Protein AF-A0A2I0UVK4-F1 (afdb_monomer)

Organism: NCBI:txid28031

Nearest PDB structures (foldseek):
  3iur-assembly1_A  TM=6.160E-01  e=4.629E+00  Aeromonas caviae
  3iun-assembly1_A  TM=6.133E-01  e=5.989E+00  Aeromonas caviae
  3ium-assembly1_A  TM=6.152E-01  e=6.811E+00  Aeromonas caviae
  3iul-assembly1_A  TM=6.132E-01  e=7.264E+00  Aeromonas caviae
  2x5f-assembly1_B  TM=3.581E-01  e=3.578E+00  Staphylococcus aureus subsp. aureus MRSA252

Structure (mmCIF, N/CA/C/O backbone):
data_AF-A0A2I0UVK4-F1
#
_entry.id   AF-A0A2I0UVK4-F1
#
loop_
_atom_site.group_PDB
_atom_site.id
_atom_site.type_symbol
_atom_site.label_atom_id
_atom_site.label_alt_id
_atom_site.label_comp_id
_atom_site.label_asym_id
_atom_site.label_entity_id
_atom_site.label_seq_id
_atom_site.pdbx_PDB_ins_code
_atom_site.Cartn_x
_atom_s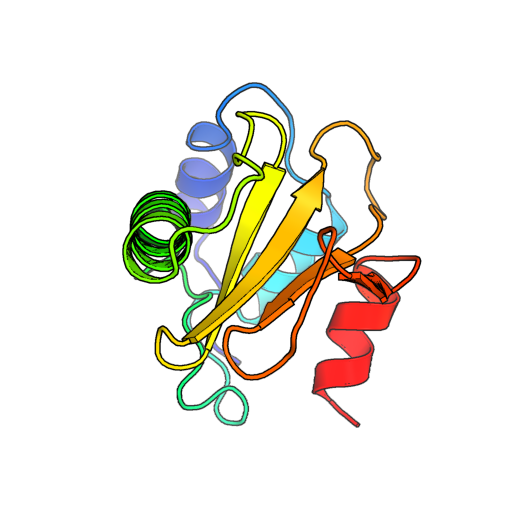ite.Cartn_y
_atom_site.Cartn_z
_atom_site.occupancy
_atom_site.B_iso_or_equiv
_atom_site.auth_seq_id
_atom_site.auth_comp_id
_atom_site.auth_asym_id
_atom_site.auth_atom_id
_atom_site.pdbx_PDB_model_num
ATOM 1 N N . MET A 1 1 ? -2.746 -5.148 18.692 1.00 88.06 1 MET A N 1
ATOM 2 C CA . MET A 1 1 ? -3.117 -4.354 17.499 1.00 88.06 1 MET A CA 1
ATOM 3 C C . MET A 1 1 ? -3.648 -3.009 17.958 1.00 88.06 1 MET A C 1
ATOM 5 O O . MET A 1 1 ? -4.367 -2.976 18.952 1.00 88.06 1 MET A O 1
ATOM 9 N N . LYS A 1 2 ? -3.270 -1.923 17.287 1.00 94.25 2 LYS A N 1
ATOM 10 C CA . LYS A 1 2 ? -3.739 -0.561 17.547 1.00 94.25 2 LYS A CA 1
ATOM 11 C C . LYS A 1 2 ? -4.591 -0.121 16.349 1.00 94.25 2 LYS A C 1
ATOM 13 O O . LYS A 1 2 ? -4.045 -0.009 15.253 1.00 94.25 2 LYS A O 1
ATOM 18 N N . PRO A 1 3 ? -5.902 0.099 16.522 1.00 95.62 3 PRO A N 1
ATOM 19 C CA . PRO A 1 3 ? -6.791 0.447 15.419 1.00 95.62 3 PRO A CA 1
ATOM 20 C C . PRO A 1 3 ? -6.676 1.924 15.023 1.00 95.62 3 PRO A C 1
ATOM 22 O O . PRO A 1 3 ? -6.316 2.773 15.846 1.00 95.62 3 PRO A O 1
ATOM 25 N N . CYS A 1 4 ? -7.036 2.237 13.780 1.00 96.81 4 CYS A N 1
ATOM 26 C CA . CYS A 1 4 ? -7.347 3.600 13.351 1.00 96.81 4 CYS A CA 1
ATOM 27 C C . CYS A 1 4 ? -8.584 4.152 14.068 1.00 96.81 4 CYS A C 1
ATOM 29 O O . CYS A 1 4 ? -9.532 3.420 14.360 1.00 96.81 4 CYS A O 1
ATOM 31 N N . SER A 1 5 ? -8.601 5.460 14.323 1.00 96.06 5 SER A N 1
ATOM 32 C CA . SER A 1 5 ? -9.828 6.150 14.725 1.00 96.06 5 SER A CA 1
ATOM 33 C C . SER A 1 5 ? -10.774 6.326 13.529 1.00 96.06 5 SER A C 1
ATOM 35 O O . SER A 1 5 ? -10.375 6.202 12.371 1.00 96.06 5 SER A O 1
ATOM 37 N N . LYS A 1 6 ? -12.038 6.681 13.786 1.00 94.44 6 LYS A N 1
ATOM 38 C CA . LYS A 1 6 ? -12.981 7.022 12.705 1.00 94.44 6 LYS A CA 1
ATOM 39 C C . LYS A 1 6 ? -12.474 8.181 11.844 1.00 94.44 6 LYS A C 1
ATOM 41 O O . LYS A 1 6 ? -12.634 8.147 10.629 1.00 94.44 6 LYS A O 1
ATOM 46 N N . ASP A 1 7 ? -11.840 9.173 12.464 1.00 95.38 7 ASP A N 1
ATOM 47 C CA . ASP A 1 7 ? -11.288 10.327 11.754 1.00 95.38 7 ASP A CA 1
ATOM 48 C C . ASP A 1 7 ? -10.097 9.935 10.876 1.00 95.38 7 ASP A C 1
ATOM 50 O O . ASP A 1 7 ? -9.958 10.455 9.770 1.00 95.38 7 ASP A O 1
ATOM 54 N N . ASP A 1 8 ? -9.274 8.983 11.323 1.00 95.31 8 ASP A N 1
ATOM 55 C CA . ASP A 1 8 ? -8.182 8.429 10.518 1.00 95.31 8 ASP A CA 1
ATOM 56 C C . ASP A 1 8 ? -8.718 7.727 9.270 1.00 95.31 8 ASP A C 1
ATOM 58 O O . ASP A 1 8 ? -8.261 8.006 8.164 1.00 95.31 8 ASP A O 1
ATOM 62 N N . ILE A 1 9 ? -9.747 6.889 9.424 1.00 94.94 9 ILE A N 1
ATOM 63 C CA . ILE A 1 9 ? -10.397 6.219 8.291 1.00 94.94 9 ILE A CA 1
ATOM 64 C C . ILE A 1 9 ? -11.000 7.241 7.321 1.00 94.94 9 ILE A C 1
ATOM 66 O O . ILE A 1 9 ? -10.850 7.104 6.110 1.00 94.94 9 ILE A O 1
ATOM 70 N N . LEU A 1 10 ? -11.639 8.302 7.825 1.00 93.12 10 LEU A N 1
ATOM 71 C CA . LEU A 1 10 ? -12.175 9.369 6.975 1.00 93.12 10 LEU A CA 1
ATOM 72 C C . LEU A 1 10 ? -11.077 10.112 6.207 1.00 93.12 10 LEU A C 1
ATOM 74 O O . LEU A 1 10 ? -11.283 10.456 5.043 1.00 93.12 10 LEU A O 1
ATOM 78 N N . LYS A 1 11 ? -9.924 10.374 6.832 1.00 93.75 11 LYS A N 1
ATOM 79 C CA . LYS A 1 11 ? -8.762 10.967 6.150 1.00 93.75 11 LYS A CA 1
ATOM 80 C C . LYS A 1 11 ? -8.223 10.030 5.074 1.00 93.75 11 LYS A C 1
ATOM 82 O O . LYS A 1 11 ? -7.991 10.476 3.958 1.00 93.75 11 LYS A O 1
ATOM 87 N N . LEU A 1 12 ? -8.091 8.745 5.391 1.00 92.44 12 LEU A N 1
ATOM 88 C CA . LEU A 1 12 ? -7.582 7.726 4.479 1.00 92.44 12 LEU A CA 1
ATOM 89 C C . LEU A 1 12 ? -8.478 7.563 3.241 1.00 92.44 12 LEU A C 1
ATOM 91 O O . LEU A 1 12 ? -7.989 7.584 2.116 1.00 92.44 12 LEU A O 1
ATOM 95 N N . VAL A 1 13 ? -9.799 7.498 3.426 1.00 91.69 13 VAL A N 1
ATOM 96 C CA . VAL A 1 13 ? -10.764 7.435 2.314 1.00 91.69 13 VAL A CA 1
ATOM 97 C C . VAL A 1 13 ? -10.686 8.680 1.425 1.00 91.69 13 VAL A C 1
ATOM 99 O O . VAL A 1 13 ? -10.780 8.559 0.208 1.00 91.69 13 VAL A O 1
ATOM 102 N N . LYS A 1 14 ? -10.492 9.871 2.007 1.00 90.50 14 LYS A N 1
ATOM 103 C CA . LYS A 1 14 ? -10.341 11.127 1.248 1.00 90.50 14 LYS A CA 1
ATOM 104 C C . LYS A 1 14 ? -9.011 11.238 0.509 1.00 90.50 14 LYS A C 1
ATOM 106 O O . LYS A 1 14 ? -8.936 11.984 -0.459 1.00 90.50 14 LYS A O 1
ATOM 111 N N . PHE A 1 15 ? -7.979 10.561 0.997 1.00 88.50 15 PHE A N 1
ATOM 112 C CA . PHE A 1 15 ? -6.658 10.568 0.381 1.00 88.50 15 PHE A CA 1
ATOM 113 C C . PHE A 1 15 ? -6.591 9.721 -0.883 1.00 88.50 15 PHE A C 1
ATOM 115 O O . PHE A 1 15 ? -5.766 10.003 -1.746 1.00 88.50 15 PHE A O 1
ATOM 122 N N . SER A 1 16 ? -7.453 8.708 -1.003 1.00 79.00 16 SER A N 1
ATOM 123 C CA . SER A 1 16 ? -7.442 7.843 -2.172 1.00 79.00 16 SER A CA 1
ATOM 124 C C . SER A 1 16 ? -7.548 8.677 -3.458 1.00 79.00 16 SER A C 1
ATOM 126 O O . SER A 1 16 ? -8.531 9.404 -3.635 1.00 79.00 16 SER A O 1
ATOM 128 N N . PRO A 1 17 ? -6.542 8.601 -4.346 1.00 63.84 17 PRO A N 1
ATOM 129 C CA . PRO A 1 17 ? -6.302 9.605 -5.382 1.00 63.84 17 PRO A CA 1
ATOM 130 C C . PRO A 1 17 ? -7.447 9.748 -6.388 1.00 63.84 17 PRO A C 1
ATOM 132 O O . PRO A 1 17 ? -7.580 10.803 -7.003 1.00 63.84 17 PRO A O 1
ATOM 135 N N . THR A 1 18 ? -8.298 8.729 -6.556 1.00 66.56 18 THR A N 1
ATOM 136 C CA . THR A 1 18 ? -9.416 8.780 -7.517 1.00 66.56 18 THR A CA 1
ATOM 137 C C . THR A 1 18 ? -10.621 7.883 -7.188 1.00 66.56 18 THR A C 1
ATOM 139 O O . THR A 1 18 ? -11.654 8.009 -7.851 1.00 66.56 18 THR A O 1
ATOM 142 N N . ARG A 1 19 ? -10.522 6.944 -6.229 1.00 75.06 19 ARG A N 1
ATOM 143 C CA . ARG A 1 19 ? -11.462 5.804 -6.094 1.00 75.06 19 ARG A CA 1
ATOM 144 C C . ARG A 1 19 ? -11.658 5.321 -4.658 1.00 75.06 19 ARG A C 1
ATOM 146 O O . ARG A 1 19 ? -10.932 5.709 -3.752 1.00 75.06 19 ARG A O 1
ATOM 153 N N . THR A 1 20 ? -12.648 4.461 -4.442 1.00 88.94 20 THR A N 1
ATOM 154 C CA . THR A 1 20 ? -12.898 3.837 -3.137 1.00 88.94 20 THR A CA 1
ATOM 155 C C . THR A 1 20 ? -11.787 2.846 -2.797 1.00 88.94 20 THR A C 1
ATOM 157 O O . THR A 1 20 ? -11.373 2.069 -3.650 1.00 88.94 20 THR A O 1
ATOM 160 N N . LEU A 1 21 ? -11.306 2.878 -1.554 1.00 95.19 21 LEU A N 1
ATOM 161 C CA . LEU A 1 21 ? -10.367 1.875 -1.057 1.00 95.19 21 LEU A CA 1
ATOM 162 C C . LEU A 1 21 ? -11.079 0.531 -0.845 1.00 95.19 21 LEU A C 1
ATOM 164 O O . LEU A 1 21 ? -12.229 0.549 -0.394 1.00 95.19 21 LEU A O 1
ATOM 168 N N . PRO A 1 22 ? -10.398 -0.608 -1.077 1.00 96.25 22 PRO A N 1
ATOM 169 C CA . PRO A 1 22 ? -10.959 -1.928 -0.820 1.00 96.25 22 PRO A CA 1
ATOM 170 C C . PRO A 1 22 ? -11.477 -2.041 0.611 1.00 96.25 22 PRO A C 1
ATOM 172 O O . PRO A 1 22 ? -10.787 -1.658 1.566 1.00 96.25 22 PRO A O 1
ATOM 175 N N . LYS A 1 23 ? -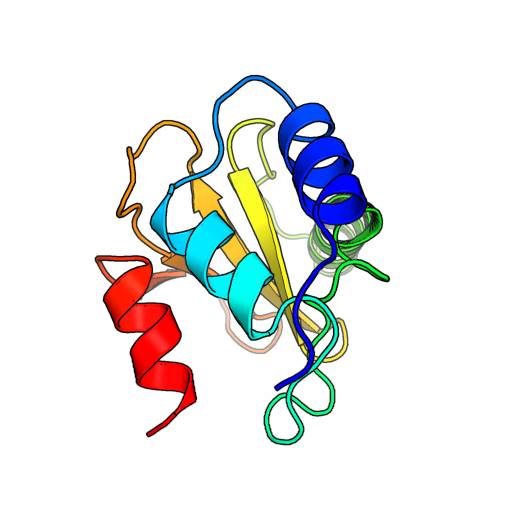12.672 -2.607 0.792 1.00 96.19 23 LYS A N 1
ATOM 176 C CA . LYS A 1 23 ? -13.235 -2.831 2.129 1.00 96.19 23 LYS A CA 1
ATOM 177 C C . LYS A 1 23 ? -12.283 -3.637 3.016 1.00 96.19 23 LYS A C 1
ATOM 179 O O . LYS A 1 23 ? -12.112 -3.300 4.185 1.00 96.19 23 LYS A O 1
ATOM 184 N N . THR A 1 24 ? -11.618 -4.640 2.455 1.00 97.31 24 THR A N 1
ATOM 185 C CA . THR A 1 24 ? -10.659 -5.493 3.168 1.00 97.31 24 THR A CA 1
ATOM 186 C C . THR A 1 24 ? -9.464 -4.706 3.697 1.00 97.31 24 THR A C 1
ATOM 188 O O . THR A 1 24 ? -9.046 -4.907 4.840 1.00 97.31 24 THR A O 1
ATOM 191 N N . TYR A 1 25 ? -8.976 -3.725 2.933 1.00 97.38 25 TYR A N 1
ATOM 192 C CA . TYR A 1 25 ? -7.943 -2.806 3.407 1.00 97.38 25 TYR A CA 1
ATOM 193 C C . TYR A 1 25 ? -8.452 -1.922 4.556 1.00 97.38 25 TYR A C 1
ATOM 195 O O . TYR A 1 25 ? -7.788 -1.772 5.584 1.00 97.38 25 TYR A O 1
ATOM 203 N N . LEU A 1 26 ? -9.661 -1.370 4.432 1.00 96.56 26 LEU A N 1
ATOM 204 C CA . LEU A 1 26 ? -10.260 -0.546 5.487 1.00 96.56 26 LEU A CA 1
ATOM 205 C C . LEU A 1 26 ? -10.502 -1.346 6.776 1.00 96.56 26 LEU A C 1
ATOM 207 O O . LEU A 1 26 ? -10.285 -0.827 7.872 1.00 96.56 26 LEU A O 1
ATOM 211 N N . ASP A 1 27 ? -10.911 -2.609 6.672 1.00 96.56 27 ASP A N 1
ATOM 212 C CA . ASP A 1 27 ? -11.089 -3.508 7.814 1.00 96.56 27 ASP A CA 1
ATOM 213 C C . ASP A 1 27 ? -9.754 -3.816 8.510 1.00 96.56 27 ASP A C 1
ATOM 215 O O . ASP A 1 27 ? -9.703 -3.875 9.744 1.00 96.56 27 ASP A O 1
ATOM 219 N N . PHE A 1 28 ? -8.663 -3.951 7.750 1.00 96.56 28 PHE A N 1
ATOM 220 C CA . PHE A 1 28 ? -7.312 -4.048 8.303 1.00 96.56 28 PHE A CA 1
ATOM 221 C C . PHE A 1 28 ? -6.923 -2.775 9.065 1.00 96.56 28 PHE A C 1
ATOM 223 O O . PHE A 1 28 ? -6.540 -2.851 10.237 1.00 96.56 28 PHE A O 1
ATOM 230 N N . MET A 1 29 ? -7.105 -1.597 8.464 1.00 97.06 29 MET A N 1
ATOM 231 C CA . MET A 1 29 ? -6.781 -0.318 9.106 1.00 97.06 29 MET A CA 1
ATOM 232 C C . MET A 1 29 ? -7.609 -0.093 10.383 1.00 97.06 29 MET A C 1
ATOM 234 O O . MET A 1 29 ? -7.074 0.303 11.422 1.00 97.06 29 MET A O 1
ATO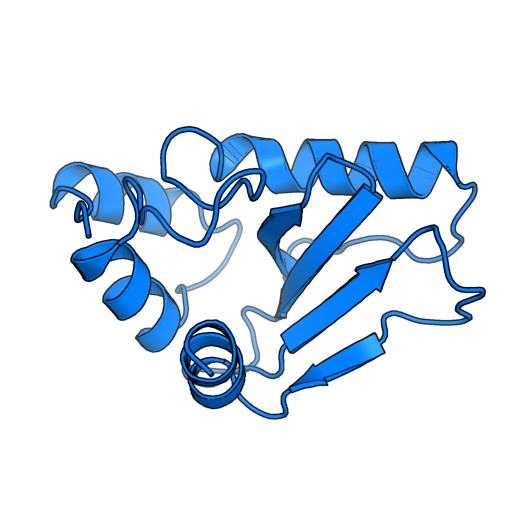M 238 N N . ASN A 1 30 ? -8.888 -0.474 10.373 1.00 96.31 30 ASN A N 1
ATOM 239 C CA . ASN A 1 30 ? -9.772 -0.441 11.544 1.00 96.31 30 ASN A CA 1
ATOM 240 C C . ASN A 1 30 ? -9.343 -1.363 12.693 1.00 96.31 30 ASN A C 1
ATOM 242 O O . ASN A 1 30 ? -9.822 -1.189 13.811 1.00 96.31 30 ASN A O 1
ATOM 246 N N . LYS A 1 31 ? -8.471 -2.346 12.455 1.00 94.56 31 LYS A N 1
ATOM 247 C CA . LYS A 1 31 ? -7.981 -3.269 13.491 1.00 94.56 31 LYS A CA 1
ATOM 248 C C . LYS A 1 31 ? -6.546 -2.964 13.902 1.00 94.56 31 LYS A C 1
ATOM 250 O O . LYS A 1 31 ? -6.233 -3.021 15.091 1.00 94.56 31 LYS A O 1
ATOM 255 N N . ALA A 1 32 ? -5.688 -2.638 12.938 1.00 94.62 32 ALA A N 1
ATOM 256 C CA . ALA A 1 32 ? -4.240 -2.600 13.113 1.00 94.62 32 ALA A CA 1
ATOM 257 C C . ALA A 1 32 ? -3.549 -1.366 12.511 1.00 94.62 32 ALA A C 1
ATOM 259 O O . ALA A 1 32 ? -2.339 -1.242 12.668 1.00 94.62 32 ALA A O 1
ATOM 260 N N . GLY A 1 33 ? -4.266 -0.435 11.875 1.00 94.62 33 GLY A N 1
ATOM 261 C CA . GLY A 1 33 ? -3.664 0.664 11.106 1.00 94.62 33 GLY A CA 1
ATOM 262 C C . GLY A 1 33 ? -2.879 1.713 11.909 1.00 94.62 33 GLY A C 1
ATOM 263 O O . GLY A 1 33 ? -2.269 2.594 11.316 1.00 94.62 33 GLY A O 1
ATOM 264 N N . ASN A 1 34 ? -2.840 1.625 13.242 1.00 94.81 34 ASN A N 1
ATOM 265 C CA . ASN A 1 34 ? -1.950 2.410 14.111 1.00 94.81 34 ASN A CA 1
ATOM 266 C C . ASN A 1 34 ? -0.840 1.562 14.766 1.00 94.81 34 ASN A C 1
ATOM 268 O O . ASN A 1 34 ? -0.150 2.029 15.677 1.00 94.81 34 ASN A O 1
ATOM 272 N N . GLY A 1 35 ? -0.670 0.307 14.343 1.00 92.06 35 GLY A N 1
ATOM 273 C CA . GLY A 1 35 ? 0.448 -0.544 14.733 1.00 92.06 35 GLY A CA 1
ATOM 274 C C . GLY A 1 35 ? 0.067 -1.954 15.199 1.00 92.06 35 GLY A C 1
ATOM 275 O O . GLY A 1 35 ? -0.935 -2.194 15.879 1.00 92.06 35 GLY A O 1
ATOM 276 N N . ILE A 1 36 ? 0.965 -2.889 14.926 1.00 92.44 36 ILE A N 1
ATOM 277 C CA . ILE A 1 36 ? 0.982 -4.281 15.367 1.00 92.44 36 ILE A CA 1
ATOM 278 C C . ILE A 1 36 ? 2.443 -4.637 15.630 1.00 92.44 36 ILE A C 1
ATOM 280 O O . ILE A 1 36 ? 3.324 -4.168 14.916 1.00 92.44 36 ILE A O 1
ATOM 284 N N . GLU A 1 37 ? 2.705 -5.402 16.685 1.00 87.94 37 GLU A N 1
ATOM 285 C CA . GLU A 1 37 ? 4.073 -5.580 17.192 1.00 87.94 37 GLU A CA 1
ATOM 286 C C . GLU A 1 37 ? 4.968 -6.390 16.247 1.00 87.94 37 GLU A C 1
ATOM 288 O O . GLU A 1 37 ? 6.152 -6.092 16.146 1.00 87.94 37 GLU A O 1
ATOM 293 N N . PHE A 1 38 ? 4.415 -7.371 15.525 1.00 89.44 38 PHE A N 1
ATOM 294 C CA . PHE A 1 38 ? 5.214 -8.257 14.672 1.00 89.44 38 PHE A CA 1
ATOM 295 C C . PHE A 1 38 ? 5.579 -7.659 13.304 1.00 89.44 38 PHE A C 1
ATOM 297 O O . PHE A 1 38 ? 6.504 -8.151 12.672 1.00 89.44 38 PHE A O 1
ATOM 304 N N . LEU A 1 39 ? 4.921 -6.580 12.858 1.00 90.00 39 LEU A N 1
ATOM 305 C CA . LEU A 1 39 ? 5.300 -5.849 11.634 1.00 90.00 39 LEU A CA 1
ATOM 306 C C . LEU A 1 39 ? 6.354 -4.768 11.936 1.00 90.00 39 LEU A C 1
ATOM 308 O O . LEU A 1 39 ? 6.281 -3.642 11.443 1.00 90.00 39 LEU A O 1
ATOM 312 N N . GLY A 1 40 ? 7.309 -5.083 12.814 1.00 89.69 40 GLY A N 1
ATOM 313 C CA . GLY A 1 40 ? 8.412 -4.187 13.145 1.00 89.69 40 GLY A CA 1
ATOM 314 C C . GLY A 1 40 ? 9.298 -3.928 11.923 1.00 89.69 40 GLY A C 1
ATOM 315 O O . GLY A 1 40 ? 9.707 -4.864 11.244 1.00 89.69 40 GLY A O 1
ATOM 316 N N . GLY A 1 41 ? 9.601 -2.656 11.648 1.00 91.00 41 GLY A N 1
ATOM 317 C CA . GLY A 1 41 ? 10.370 -2.246 10.463 1.00 91.00 41 GLY A CA 1
ATOM 318 C C . GLY A 1 41 ? 9.544 -2.107 9.180 1.00 91.00 41 GLY A C 1
ATOM 319 O O . GLY A 1 41 ? 10.109 -1.790 8.136 1.00 91.00 41 GLY A O 1
ATOM 320 N N . THR A 1 42 ? 8.227 -2.321 9.257 1.00 95.88 42 THR A N 1
ATOM 321 C CA . THR A 1 42 ? 7.302 -2.134 8.138 1.00 95.88 42 THR A CA 1
ATOM 322 C C . THR A 1 42 ? 6.435 -0.896 8.352 1.00 95.88 42 THR A C 1
ATOM 324 O O . THR A 1 42 ? 5.707 -0.781 9.342 1.00 95.88 42 THR A O 1
ATOM 327 N N . ASP A 1 43 ? 6.458 0.002 7.378 1.00 97.38 43 ASP A N 1
ATOM 328 C CA . ASP A 1 43 ? 5.667 1.219 7.329 1.00 97.38 43 ASP A CA 1
ATOM 329 C C . ASP A 1 43 ? 4.360 0.962 6.571 1.00 97.38 43 ASP A C 1
ATOM 331 O O . ASP A 1 43 ? 4.327 0.786 5.358 1.00 97.38 43 ASP A O 1
ATOM 335 N N . TYR A 1 44 ? 3.257 0.904 7.315 1.00 96.56 44 TYR A N 1
ATOM 336 C CA . TYR A 1 44 ? 1.886 0.765 6.785 1.00 96.56 44 TYR A CA 1
ATOM 337 C C . TYR A 1 44 ? 0.861 1.584 7.582 1.00 96.56 44 TYR A C 1
ATOM 339 O O . TYR A 1 44 ? -0.313 1.679 7.224 1.00 96.56 44 TYR A O 1
ATOM 347 N N . SER A 1 45 ? 1.281 2.118 8.732 1.00 96.56 45 SER A N 1
ATOM 348 C CA . SER A 1 45 ? 0.378 2.780 9.667 1.00 96.56 45 SER A CA 1
ATOM 349 C C . SER A 1 45 ? -0.094 4.137 9.141 1.00 96.56 45 SER A C 1
ATOM 351 O O . SER A 1 45 ? 0.559 4.743 8.293 1.00 96.56 45 SER A O 1
ATOM 353 N N . MET A 1 46 ? -1.159 4.684 9.731 1.00 96.06 46 MET A N 1
ATOM 354 C CA . MET A 1 46 ? -1.658 6.036 9.428 1.00 96.06 46 MET A CA 1
ATOM 355 C C . MET A 1 46 ? -0.606 7.135 9.538 1.00 96.06 46 MET A C 1
ATOM 357 O O . MET A 1 46 ? -0.766 8.186 8.925 1.00 96.06 46 MET A O 1
ATOM 361 N N . LYS A 1 47 ? 0.449 6.910 10.327 1.00 95.06 47 LYS A N 1
ATOM 362 C CA . LYS A 1 47 ? 1.570 7.840 10.443 1.00 95.06 47 LYS A CA 1
ATOM 363 C C . LYS A 1 47 ? 2.321 8.014 9.117 1.00 95.06 47 LYS A C 1
ATOM 365 O O . LYS A 1 47 ? 2.829 9.100 8.893 1.00 95.06 47 LYS A O 1
ATOM 370 N N . TYR A 1 48 ? 2.398 6.964 8.299 1.00 96.06 48 TYR A N 1
ATOM 371 C CA . TYR A 1 48 ? 3.276 6.895 7.124 1.00 96.06 48 TYR A CA 1
ATOM 372 C C . TYR A 1 48 ? 2.525 6.702 5.808 1.00 96.06 48 TYR A C 1
ATOM 374 O O . TYR A 1 48 ? 3.075 6.963 4.749 1.00 96.06 48 TYR A O 1
ATOM 382 N N . ILE A 1 49 ? 1.265 6.257 5.857 1.00 96.00 49 ILE A N 1
ATOM 383 C CA . ILE A 1 49 ? 0.492 5.866 4.669 1.00 96.00 49 ILE A CA 1
ATOM 384 C C . ILE A 1 49 ? 0.425 6.944 3.576 1.00 96.00 49 ILE A C 1
ATOM 386 O O . ILE A 1 49 ? 0.340 6.621 2.396 1.00 96.00 49 ILE A O 1
ATOM 390 N N . PHE A 1 50 ? 0.471 8.220 3.961 1.00 95.25 50 PHE A N 1
ATOM 391 C CA . PHE A 1 50 ? 0.405 9.345 3.028 1.00 95.25 50 PHE A CA 1
ATOM 392 C C . PHE A 1 50 ? 1.723 9.592 2.285 1.00 95.25 50 PHE A C 1
ATOM 394 O O . PHE A 1 50 ? 1.691 10.139 1.186 1.00 95.25 50 PHE A O 1
ATOM 401 N N . ASP A 1 51 ? 2.839 9.140 2.854 1.00 96.88 51 ASP A N 1
ATOM 402 C CA . ASP A 1 51 ? 4.188 9.348 2.326 1.00 96.88 51 ASP A CA 1
ATOM 403 C C . ASP A 1 51 ? 4.660 8.141 1.490 1.00 96.88 51 ASP A C 1
ATOM 405 O O . ASP A 1 51 ? 5.507 8.278 0.611 1.00 96.88 51 ASP A O 1
ATOM 409 N N . LEU A 1 52 ? 4.065 6.954 1.691 1.00 97.56 52 LEU A N 1
ATOM 410 C CA . LEU A 1 52 ? 4.521 5.703 1.062 1.00 97.56 52 LEU A CA 1
ATOM 411 C C . LEU A 1 52 ? 4.596 5.756 -0.467 1.00 97.56 52 LEU A C 1
ATOM 413 O O . LEU A 1 52 ? 5.471 5.123 -1.052 1.00 97.56 52 LEU A O 1
ATOM 417 N N . LYS A 1 53 ? 3.675 6.467 -1.132 1.00 96.62 53 LYS A N 1
ATOM 418 C CA . LYS A 1 53 ? 3.707 6.579 -2.598 1.00 96.62 53 LYS A CA 1
ATOM 419 C C . LYS A 1 53 ? 4.912 7.387 -3.072 1.00 96.62 53 LYS A C 1
ATOM 421 O O . LYS A 1 53 ? 5.505 7.019 -4.079 1.00 96.62 53 LYS A O 1
ATOM 426 N N . GLU A 1 54 ? 5.254 8.461 -2.368 1.00 97.19 54 GLU A N 1
ATOM 427 C CA . GLU A 1 54 ? 6.429 9.277 -2.678 1.00 97.19 54 GLU A CA 1
ATOM 428 C C . GLU A 1 54 ? 7.703 8.454 -2.476 1.00 97.19 54 GLU A C 1
ATOM 430 O O . GLU A 1 54 ? 8.470 8.300 -3.420 1.00 97.19 54 GLU A O 1
ATOM 435 N N . TRP A 1 55 ? 7.843 7.788 -1.327 1.00 98.25 55 TRP A N 1
ATOM 436 C CA . TRP A 1 55 ? 9.000 6.930 -1.044 1.00 98.25 55 TRP A CA 1
ATOM 437 C C . TRP A 1 55 ? 9.138 5.769 -2.031 1.00 98.25 55 TRP A C 1
ATOM 439 O O . TRP A 1 55 ? 10.241 5.399 -2.416 1.00 98.25 55 TRP A O 1
ATOM 449 N N . ALA A 1 56 ? 8.023 5.179 -2.472 1.00 98.25 56 ALA A N 1
ATOM 450 C CA . ALA A 1 56 ? 8.057 4.127 -3.482 1.00 98.25 56 ALA A CA 1
ATOM 451 C C . ALA A 1 56 ? 8.539 4.658 -4.839 1.00 98.25 56 ALA A C 1
ATOM 453 O O . ALA A 1 56 ? 9.270 3.960 -5.532 1.00 98.25 56 ALA A O 1
ATOM 454 N N . ILE A 1 57 ? 8.153 5.878 -5.227 1.00 98.06 57 ILE A N 1
ATOM 455 C CA . ILE A 1 57 ? 8.655 6.516 -6.452 1.00 98.06 57 ILE A CA 1
ATOM 456 C C . ILE A 1 57 ? 10.161 6.771 -6.334 1.00 98.06 57 ILE A C 1
ATOM 458 O O . ILE A 1 57 ? 10.891 6.391 -7.246 1.00 98.06 57 ILE A O 1
ATOM 462 N N . GLU A 1 58 ? 10.617 7.339 -5.214 1.00 98.12 58 GLU A N 1
ATOM 463 C CA . GLU A 1 58 ? 12.042 7.578 -4.941 1.00 98.12 58 GLU A CA 1
ATOM 464 C 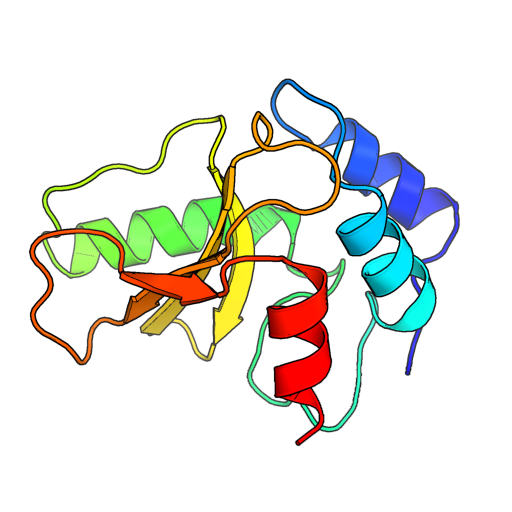C . GLU A 1 58 ? 12.850 6.279 -5.055 1.00 98.12 58 GLU A C 1
ATOM 466 O O . GLU A 1 58 ? 13.825 6.225 -5.802 1.00 98.12 58 GLU A O 1
ATOM 471 N N . LEU A 1 59 ? 12.381 5.195 -4.429 1.00 97.94 59 LEU A N 1
ATOM 472 C CA . LEU A 1 59 ? 13.045 3.892 -4.480 1.00 97.94 59 LEU A CA 1
ATOM 473 C C . LEU A 1 59 ? 13.200 3.350 -5.913 1.00 97.94 59 LEU A C 1
ATOM 475 O O . LEU A 1 59 ? 14.243 2.790 -6.266 1.00 97.94 59 LEU A O 1
ATOM 479 N N . LEU A 1 60 ? 12.166 3.491 -6.749 1.00 97.50 60 LEU A N 1
ATOM 480 C CA . LEU A 1 60 ? 12.223 3.060 -8.148 1.00 97.50 60 LEU A CA 1
ATOM 481 C C . LEU A 1 60 ? 13.213 3.907 -8.960 1.00 97.50 60 LEU A C 1
ATOM 483 O O . LEU A 1 60 ? 13.929 3.369 -9.806 1.00 97.50 60 LEU A O 1
ATOM 487 N N . GLU A 1 61 ? 13.257 5.217 -8.714 1.00 96.88 61 GLU A N 1
ATOM 488 C CA . GLU A 1 61 ? 14.176 6.140 -9.384 1.00 96.88 61 GLU A CA 1
ATOM 489 C C . GLU A 1 61 ? 15.636 5.872 -8.995 1.00 96.88 61 GLU A C 1
ATOM 491 O O . GLU A 1 61 ? 16.492 5.777 -9.878 1.00 96.88 61 GLU A O 1
ATOM 496 N N . GLU A 1 62 ? 15.916 5.670 -7.705 1.00 96.31 62 GLU A N 1
ATOM 497 C CA . GLU A 1 62 ? 17.249 5.339 -7.181 1.00 96.31 62 GLU A CA 1
ATOM 498 C C . GLU A 1 62 ? 17.812 4.051 -7.799 1.00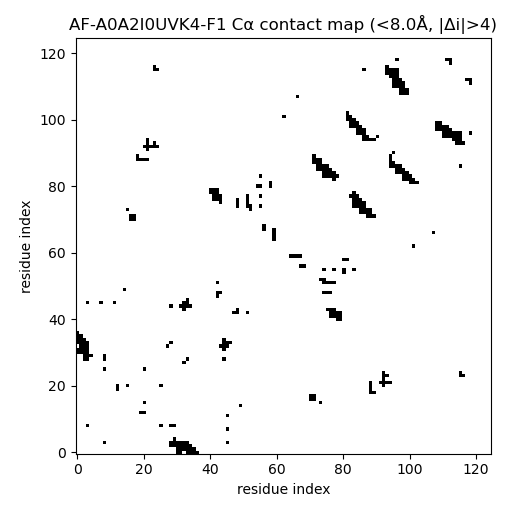 96.31 62 GLU A C 1
ATOM 500 O O . GLU A 1 62 ? 19.001 3.972 -8.121 1.00 96.31 62 GLU A O 1
ATOM 505 N N . ASN A 1 63 ? 16.944 3.070 -8.052 1.00 95.81 63 ASN A N 1
ATOM 506 C CA . ASN A 1 63 ? 17.303 1.792 -8.664 1.00 95.81 63 ASN A CA 1
ATOM 507 C C . ASN A 1 63 ? 17.238 1.790 -10.204 1.00 95.81 63 ASN A C 1
ATOM 509 O O . ASN A 1 63 ? 17.465 0.754 -10.829 1.00 95.81 63 ASN A O 1
ATOM 513 N N . ASN A 1 64 ? 16.965 2.931 -10.848 1.00 94.62 64 A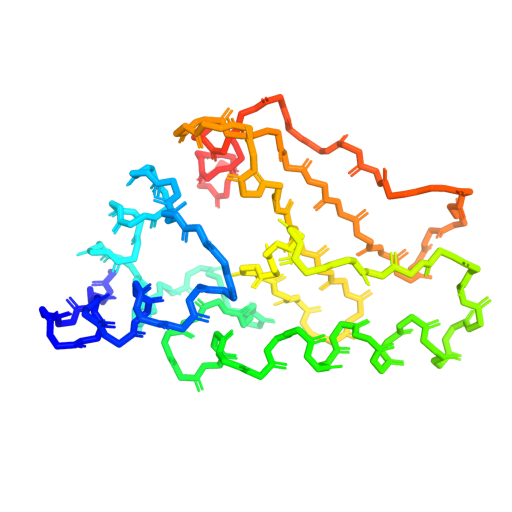SN A N 1
ATOM 514 C CA . ASN A 1 64 ? 16.768 3.041 -12.302 1.00 94.62 64 ASN A CA 1
ATOM 515 C C . ASN A 1 64 ? 15.718 2.053 -12.851 1.00 94.62 64 ASN A C 1
ATOM 517 O O . ASN A 1 64 ? 15.830 1.570 -13.985 1.00 94.62 64 ASN A O 1
ATOM 521 N N . TYR A 1 65 ? 14.690 1.742 -12.058 1.00 95.50 65 TYR A N 1
ATOM 522 C CA . TYR A 1 65 ? 13.630 0.833 -12.466 1.00 95.50 65 TYR A CA 1
ATOM 523 C C . TYR A 1 65 ? 12.782 1.460 -13.576 1.00 95.50 65 TYR A C 1
ATOM 525 O O . TYR A 1 65 ? 12.395 2.627 -13.525 1.00 95.50 65 TYR A O 1
ATOM 533 N N . THR A 1 66 ? 12.491 0.688 -14.623 1.00 93.31 66 THR A N 1
ATOM 534 C CA . THR A 1 66 ? 11.897 1.250 -15.848 1.00 93.31 66 THR A CA 1
ATOM 535 C C . THR A 1 66 ? 10.386 1.464 -15.758 1.00 93.31 66 THR A C 1
ATOM 537 O O . THR A 1 66 ? 9.838 2.301 -16.485 1.00 93.31 66 THR A O 1
ATOM 540 N N . LYS A 1 67 ? 9.690 0.719 -14.890 1.00 93.88 67 LYS A N 1
ATOM 541 C CA . LYS A 1 67 ? 8.240 0.861 -14.703 1.00 93.88 67 LYS A CA 1
ATOM 542 C C . LYS A 1 67 ? 7.940 2.035 -13.783 1.00 93.88 67 LYS A C 1
ATOM 544 O O . LYS A 1 67 ? 8.694 2.344 -12.869 1.00 93.88 67 LYS A O 1
ATOM 549 N N . LYS A 1 68 ? 6.782 2.651 -14.004 1.00 94.50 68 LYS A N 1
ATOM 550 C CA . LYS A 1 68 ? 6.283 3.757 -13.188 1.00 94.50 68 LYS A CA 1
ATOM 551 C C . LYS A 1 68 ? 5.014 3.351 -12.467 1.00 94.50 68 LYS A C 1
ATOM 553 O O . LYS A 1 68 ? 4.182 2.641 -13.031 1.00 94.50 68 LYS A O 1
ATOM 558 N N . LEU A 1 69 ? 4.861 3.864 -11.254 1.00 95.38 69 LEU A N 1
ATOM 559 C CA . LEU A 1 69 ? 3.606 3.789 -10.525 1.00 95.38 69 LEU A CA 1
ATOM 560 C C . LEU A 1 69 ? 2.578 4.733 -11.154 1.00 95.38 69 LEU A C 1
ATOM 562 O O . LEU A 1 69 ? 2.884 5.858 -11.551 1.00 95.38 69 LEU A O 1
ATOM 566 N N . THR A 1 70 ? 1.346 4.259 -11.240 1.00 93.62 70 THR A N 1
ATOM 567 C CA . THR A 1 70 ? 0.182 5.006 -11.711 1.00 93.62 70 THR A CA 1
ATOM 568 C C . THR A 1 70 ? -0.657 5.479 -10.528 1.00 93.62 70 THR A C 1
ATOM 570 O O . THR A 1 70 ? -0.512 5.005 -9.402 1.00 93.62 70 THR A O 1
ATOM 573 N N . ASP A 1 71 ? -1.599 6.387 -10.775 1.00 90.88 71 ASP A N 1
ATOM 574 C CA . ASP A 1 71 ? -2.505 6.867 -9.726 1.00 90.88 71 ASP A CA 1
ATOM 575 C C . ASP A 1 71 ? -3.506 5.824 -9.228 1.00 90.88 71 ASP A C 1
ATOM 577 O O . ASP A 1 71 ? -4.089 6.012 -8.165 1.00 90.88 71 ASP A O 1
ATOM 581 N N . ASN A 1 72 ? -3.678 4.714 -9.948 1.00 93.31 72 ASN A N 1
ATOM 582 C CA . ASN A 1 72 ? -4.532 3.617 -9.502 1.00 93.31 72 ASN A CA 1
ATOM 583 C C . ASN A 1 72 ? -3.794 2.619 -8.602 1.00 93.31 72 ASN A C 1
ATOM 585 O O . ASN A 1 72 ? -4.449 1.821 -7.940 1.00 93.31 72 ASN A O 1
ATOM 589 N N . GLN A 1 73 ? -2.461 2.657 -8.558 1.00 95.38 73 GLN A N 1
ATOM 590 C CA . GLN A 1 73 ? -1.67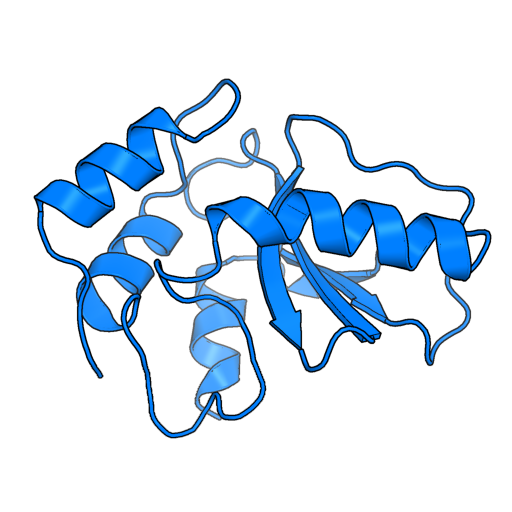0 1.784 -7.696 1.00 95.38 73 GLN A CA 1
ATOM 591 C C . GLN A 1 73 ? -1.528 2.435 -6.323 1.00 95.38 73 GLN A C 1
ATOM 593 O O . GLN A 1 73 ? -0.875 3.468 -6.163 1.00 95.38 73 GLN A O 1
ATOM 598 N N . PHE A 1 74 ? -2.174 1.833 -5.330 1.00 97.06 74 PHE A N 1
ATOM 599 C CA . PHE A 1 74 ? -2.167 2.324 -3.962 1.00 97.06 74 PHE A CA 1
ATOM 600 C C . PHE A 1 74 ? -1.101 1.585 -3.152 1.00 97.06 74 PHE A C 1
ATOM 602 O O . PHE A 1 74 ? -1.243 0.393 -2.869 1.00 97.06 74 PHE A O 1
ATOM 609 N N . ILE A 1 75 ? -0.031 2.297 -2.789 1.00 97.81 75 ILE A N 1
ATOM 610 C CA . ILE A 1 75 ? 1.039 1.760 -1.944 1.00 97.81 75 ILE A CA 1
ATOM 611 C C . ILE A 1 75 ? 0.538 1.741 -0.505 1.00 97.81 75 ILE A C 1
ATOM 613 O O . ILE A 1 75 ? 0.260 2.792 0.070 1.00 97.81 75 ILE A O 1
ATOM 617 N N . PHE A 1 76 ? 0.399 0.550 0.072 1.00 97.50 76 PHE A N 1
ATOM 618 C CA . PHE A 1 76 ? -0.173 0.398 1.413 1.00 97.50 76 PHE A CA 1
ATOM 619 C C . PHE A 1 76 ? 0.824 -0.104 2.453 1.00 97.50 76 PHE A C 1
ATOM 621 O O . PHE A 1 76 ? 0.500 -0.131 3.642 1.00 97.50 76 PHE A O 1
ATOM 628 N N . MET A 1 77 ? 2.010 -0.528 2.017 1.00 97.94 77 MET A N 1
ATOM 629 C CA . MET A 1 77 ? 3.023 -1.106 2.885 1.00 97.94 77 MET A CA 1
ATOM 630 C C . MET A 1 77 ? 4.412 -0.956 2.262 1.00 97.94 77 MET A C 1
ATOM 632 O O . MET A 1 77 ? 4.576 -1.178 1.066 1.00 97.94 77 MET A O 1
ATOM 636 N N . MET A 1 78 ? 5.408 -0.629 3.078 1.00 98.38 78 MET A N 1
ATOM 637 C CA . MET A 1 78 ? 6.825 -0.593 2.712 1.00 98.38 78 MET A CA 1
ATOM 638 C C . MET A 1 78 ? 7.651 -1.217 3.834 1.00 98.38 78 MET A C 1
ATOM 640 O O . MET A 1 78 ? 7.320 -1.042 5.003 1.00 98.38 78 MET A O 1
ATOM 644 N N . HIS A 1 79 ? 8.712 -1.951 3.511 1.00 97.25 79 HIS A N 1
ATOM 645 C CA . HIS A 1 79 ? 9.602 -2.530 4.512 1.00 97.25 79 HIS A CA 1
ATOM 646 C C . HIS A 1 79 ? 11.013 -1.969 4.361 1.00 97.25 79 HIS A C 1
ATOM 648 O O . HIS A 1 79 ? 11.651 -2.135 3.325 1.00 97.25 79 HIS A O 1
ATOM 654 N N . GLN A 1 80 ? 11.461 -1.270 5.411 1.00 94.56 80 GLN A N 1
ATOM 655 C CA . GLN A 1 80 ? 12.802 -0.688 5.563 1.00 94.56 80 GLN A CA 1
ATOM 656 C C . GLN A 1 80 ? 13.329 0.103 4.350 1.00 94.56 80 GLN A C 1
ATOM 658 O O . GLN A 1 80 ? 14.537 0.211 4.169 1.00 94.56 80 GLN A O 1
ATOM 663 N N . GLY A 1 81 ? 12.437 0.658 3.527 1.00 94.69 81 GLY A N 1
ATOM 664 C CA . GLY A 1 81 ? 12.798 1.463 2.363 1.00 94.69 81 GLY A CA 1
ATOM 665 C C . GLY A 1 81 ? 13.291 0.693 1.136 1.00 94.69 81 GLY A C 1
ATOM 666 O O . GLY A 1 81 ? 13.554 1.345 0.143 1.00 94.69 81 GLY A O 1
ATOM 667 N N . TYR A 1 82 ? 13.382 -0.643 1.158 1.00 95.88 82 TYR A N 1
ATOM 668 C CA . TYR A 1 82 ? 13.935 -1.428 0.036 1.00 95.88 82 TYR A CA 1
ATOM 669 C C . TYR A 1 82 ? 12.891 -2.248 -0.738 1.00 95.88 82 TYR A C 1
ATOM 671 O O . TYR A 1 82 ? 13.153 -2.768 -1.825 1.00 95.88 82 TYR A O 1
ATOM 679 N N . MET A 1 83 ? 11.687 -2.382 -0.176 1.00 97.19 83 MET A N 1
ATOM 680 C CA . MET A 1 83 ? 10.572 -3.075 -0.816 1.00 97.19 83 MET A CA 1
ATOM 681 C C . MET A 1 83 ? 9.233 -2.456 -0.438 1.00 97.19 83 MET A C 1
ATOM 683 O O . MET A 1 83 ? 9.056 -1.958 0.678 1.00 97.19 83 MET A O 1
ATOM 687 N N . PHE A 1 84 ? 8.265 -2.520 -1.348 1.00 98.50 84 PHE A N 1
ATOM 688 C CA . PHE A 1 84 ? 6.906 -2.049 -1.100 1.00 98.50 84 PHE A CA 1
ATOM 689 C C . PHE A 1 84 ? 5.857 -2.940 -1.755 1.00 98.50 84 PHE A C 1
ATOM 691 O O . PHE A 1 84 ? 6.108 -3.597 -2.766 1.00 98.50 84 PHE A O 1
ATOM 698 N N . TRP A 1 85 ? 4.649 -2.893 -1.195 1.00 98.62 85 TRP A N 1
ATOM 699 C CA . TRP A 1 85 ? 3.478 -3.589 -1.704 1.00 98.62 85 TRP A CA 1
ATOM 700 C C . TRP A 1 85 ? 2.376 -2.616 -2.080 1.00 98.62 85 TRP A C 1
ATOM 702 O O . TRP A 1 85 ? 2.141 -1.595 -1.422 1.00 98.62 85 TRP A O 1
ATOM 712 N N . PHE A 1 86 ? 1.659 -2.979 -3.135 1.00 98.19 86 PHE A N 1
ATOM 713 C CA . PHE A 1 86 ? 0.534 -2.211 -3.632 1.00 98.19 86 PHE A CA 1
ATOM 714 C C . PHE A 1 86 ? -0.567 -3.106 -4.183 1.00 98.19 86 PHE A C 1
ATOM 716 O O . PHE A 1 86 ? -0.357 -4.280 -4.489 1.00 98.19 86 PHE A O 1
ATOM 723 N N . PHE A 1 87 ? -1.744 -2.515 -4.337 1.00 97.94 87 PHE A N 1
ATOM 724 C CA . PHE A 1 87 ? -2.863 -3.084 -5.079 1.00 97.94 87 PHE A CA 1
ATOM 725 C C . PHE A 1 87 ? -3.438 -2.037 -6.040 1.00 97.94 87 PHE A C 1
ATOM 727 O O . PHE A 1 87 ? -3.185 -0.838 -5.887 1.00 97.94 87 PHE A O 1
ATOM 734 N N . ASP A 1 88 ? -4.209 -2.481 -7.034 1.00 95.62 88 ASP A N 1
ATOM 735 C CA . ASP A 1 88 ? -4.908 -1.582 -7.956 1.00 95.62 88 ASP A CA 1
ATOM 736 C C . ASP A 1 88 ? -6.303 -1.226 -7.412 1.00 95.62 88 ASP A C 1
ATOM 738 O O . ASP A 1 88 ? -7.103 -2.097 -7.072 1.00 95.62 88 ASP A O 1
ATOM 742 N N . LEU A 1 89 ? -6.617 0.069 -7.355 1.00 94.12 89 LEU A N 1
ATOM 743 C CA . LEU A 1 89 ? -7.910 0.601 -6.907 1.00 94.12 89 LEU A CA 1
ATOM 744 C C . LEU A 1 89 ? -9.090 0.220 -7.823 1.00 94.12 89 LEU A C 1
ATOM 746 O O . LEU A 1 89 ? -10.247 0.468 -7.478 1.00 94.12 89 LEU A O 1
ATOM 750 N N . ASN A 1 90 ? -8.829 -0.326 -9.011 1.00 93.00 90 ASN A N 1
ATOM 751 C CA . ASN A 1 90 ? -9.850 -0.808 -9.940 1.00 93.00 90 ASN A CA 1
ATOM 752 C C . ASN A 1 90 ? -10.267 -2.260 -9.696 1.00 93.00 90 ASN A C 1
ATOM 754 O O . ASN A 1 90 ? -11.257 -2.693 -10.284 1.00 93.00 90 ASN A O 1
ATOM 758 N N . ASP A 1 91 ? -9.544 -2.995 -8.855 1.00 93.81 91 ASP A N 1
ATOM 759 C CA . ASP A 1 91 ? -9.667 -4.451 -8.726 1.00 93.81 91 ASP A CA 1
ATOM 760 C C . ASP A 1 91 ? -10.590 -4.872 -7.559 1.00 93.81 91 ASP A C 1
ATOM 762 O O . ASP A 1 91 ? -10.466 -5.931 -6.953 1.00 93.81 91 ASP A O 1
ATOM 766 N N . GLY A 1 92 ? -11.571 -4.016 -7.250 1.00 93.62 92 GLY A N 1
ATOM 767 C CA . GLY A 1 92 ? -12.632 -4.296 -6.282 1.00 93.62 92 GLY A CA 1
ATOM 768 C C . GLY A 1 92 ? -12.167 -4.355 -4.822 1.00 93.62 92 GLY A C 1
ATOM 769 O O . GLY A 1 92 ? -11.229 -3.673 -4.416 1.00 93.62 92 GLY A O 1
ATOM 770 N N . ASP A 1 93 ? -12.888 -5.136 -4.011 1.00 96.56 93 ASP A N 1
ATOM 771 C CA . ASP A 1 93 ? -12.640 -5.256 -2.565 1.00 96.56 93 ASP A CA 1
ATOM 772 C C . ASP A 1 93 ? -11.543 -6.274 -2.206 1.00 96.56 93 ASP A C 1
ATOM 774 O O . ASP A 1 93 ? -11.005 -6.223 -1.100 1.00 96.56 93 ASP A O 1
ATOM 778 N N . GLU A 1 94 ? -11.198 -7.168 -3.134 1.00 97.38 94 GLU A N 1
ATOM 779 C CA . GLU A 1 94 ? -10.180 -8.216 -2.975 1.00 97.38 94 GLU A CA 1
ATOM 780 C C . GLU A 1 94 ? -9.152 -8.138 -4.110 1.00 97.38 94 GLU A C 1
ATOM 782 O O . GLU A 1 94 ? -9.024 -9.084 -4.889 1.00 97.38 94 GLU A O 1
ATOM 787 N N . PRO A 1 95 ? -8.437 -7.010 -4.242 1.00 97.94 95 PRO A N 1
ATOM 788 C CA . PRO A 1 95 ? -7.501 -6.839 -5.335 1.00 97.94 95 PRO A CA 1
ATOM 789 C C . PRO A 1 95 ? -6.289 -7.761 -5.167 1.00 97.94 95 PRO A C 1
ATOM 791 O O . PRO A 1 95 ? -5.892 -8.085 -4.041 1.00 97.94 95 PRO A O 1
ATOM 794 N N . ALA A 1 96 ? -5.647 -8.127 -6.275 1.00 98.50 96 ALA A N 1
ATOM 795 C CA . ALA A 1 96 ? -4.346 -8.787 -6.220 1.00 98.50 96 ALA A CA 1
ATOM 796 C C . ALA A 1 96 ? -3.278 -7.862 -5.603 1.00 98.50 96 ALA A C 1
ATOM 798 O O . ALA A 1 96 ? -3.320 -6.636 -5.759 1.00 98.50 96 ALA A O 1
ATOM 799 N N . VAL A 1 97 ? -2.290 -8.457 -4.928 1.00 98.69 97 VAL A N 1
ATOM 800 C CA . VAL A 1 97 ? -1.182 -7.720 -4.304 1.00 98.69 97 VAL A CA 1
ATOM 801 C C . VAL A 1 97 ? 0.091 -7.927 -5.100 1.00 98.69 97 VAL A C 1
ATOM 803 O O . VAL A 1 97 ? 0.479 -9.056 -5.412 1.00 98.69 97 VAL A O 1
ATOM 806 N N . TYR A 1 98 ? 0.761 -6.817 -5.378 1.00 98.50 98 TYR A N 1
ATOM 807 C CA . TYR A 1 98 ? 2.017 -6.767 -6.100 1.00 98.50 98 TYR A CA 1
ATOM 808 C C . TYR A 1 98 ? 3.126 -6.214 -5.209 1.00 98.50 98 TYR A C 1
ATOM 810 O O . TYR A 1 98 ? 2.856 -5.472 -4.264 1.00 98.50 98 TYR A O 1
ATOM 818 N N . CYS A 1 99 ? 4.365 -6.580 -5.517 1.00 97.94 99 CYS A N 1
ATOM 819 C CA . CYS A 1 99 ? 5.562 -6.216 -4.775 1.00 97.94 99 CYS A CA 1
ATOM 820 C C . CYS A 1 99 ? 6.661 -5.722 -5.722 1.00 97.94 99 CYS A C 1
ATOM 822 O O . CYS A 1 99 ? 6.841 -6.262 -6.820 1.00 97.94 99 CYS A O 1
ATOM 824 N N . TYR A 1 100 ? 7.413 -4.731 -5.258 1.00 98.19 100 TYR A N 1
ATOM 825 C CA . TYR A 1 100 ? 8.755 -4.423 -5.739 1.00 98.19 100 TYR A CA 1
ATOM 826 C C . TYR A 1 100 ? 9.758 -4.707 -4.617 1.00 98.19 100 TYR A C 1
ATOM 828 O O . TYR A 1 100 ? 9.497 -4.346 -3.470 1.00 98.19 100 TYR A O 1
ATOM 836 N N . ASP A 1 101 ? 10.892 -5.315 -4.962 1.00 96.56 101 ASP A N 1
ATOM 837 C CA . ASP A 1 101 ? 11.991 -5.649 -4.054 1.00 96.56 101 ASP A CA 1
ATOM 838 C C . ASP A 1 101 ? 13.313 -5.367 -4.771 1.00 96.56 101 ASP A C 1
ATOM 840 O O . ASP A 1 101 ? 13.603 -6.003 -5.786 1.00 96.56 101 ASP A O 1
ATOM 844 N N . GLU A 1 102 ? 14.102 -4.415 -4.266 1.00 95.44 102 GLU A N 1
ATOM 845 C CA . GLU A 1 102 ? 15.380 -4.033 -4.886 1.00 95.44 102 GLU A CA 1
ATOM 846 C C . GLU A 1 102 ? 16.417 -5.169 -4.895 1.00 95.44 102 GLU A C 1
ATOM 848 O O . GLU A 1 102 ? 17.373 -5.132 -5.668 1.00 95.44 102 GLU A O 1
ATOM 853 N N . SER A 1 103 ? 16.251 -6.186 -4.041 1.00 93.38 103 SER A N 1
ATOM 854 C CA . SER A 1 103 ? 17.193 -7.302 -3.924 1.00 93.38 103 SER A CA 1
ATOM 855 C C . SER A 1 103 ? 17.033 -8.357 -5.025 1.00 93.38 103 SER A C 1
ATOM 857 O O . SER A 1 103 ? 17.840 -9.289 -5.111 1.00 93.38 103 SER A O 1
ATOM 859 N N . VAL A 1 104 ? 16.014 -8.218 -5.879 1.00 91.06 104 VAL A N 1
ATOM 860 C CA . VAL A 1 104 ? 15.685 -9.165 -6.945 1.00 91.06 104 VAL A CA 1
ATOM 861 C C . VAL A 1 104 ? 15.694 -8.450 -8.295 1.00 91.06 104 VAL A C 1
ATOM 863 O O . VAL A 1 104 ? 15.127 -7.373 -8.449 1.00 91.06 104 VAL A O 1
ATOM 866 N N . GLU A 1 105 ? 16.302 -9.067 -9.311 1.00 86.38 105 GLU A N 1
ATOM 867 C CA . GLU A 1 105 ? 16.173 -8.579 -10.687 1.00 86.38 105 GLU A CA 1
ATOM 868 C C . GLU A 1 105 ? 14.758 -8.855 -11.205 1.00 86.38 105 GLU A C 1
ATOM 870 O O . GLU A 1 105 ? 14.342 -10.011 -11.319 1.00 86.38 105 GLU A O 1
ATOM 875 N N . LEU A 1 106 ? 14.017 -7.789 -11.513 1.00 84.19 106 LEU A N 1
ATOM 876 C CA . LEU A 1 106 ? 12.622 -7.852 -11.936 1.00 84.19 106 LEU A CA 1
ATOM 877 C C . LEU A 1 106 ? 12.412 -7.107 -13.254 1.00 84.19 106 LEU A C 1
ATOM 879 O O . LEU A 1 106 ? 12.818 -5.958 -13.397 1.00 84.19 106 LEU A O 1
ATOM 883 N N . ASP A 1 107 ? 11.688 -7.724 -14.186 1.00 87.75 107 ASP A N 1
ATOM 884 C CA . ASP A 1 107 ? 11.230 -7.059 -15.417 1.00 87.75 107 ASP A CA 1
ATOM 885 C C . ASP A 1 107 ? 9.862 -6.370 -15.239 1.00 87.75 107 ASP A C 1
ATOM 887 O O . ASP A 1 107 ? 9.476 -5.503 -16.032 1.00 87.75 107 ASP A O 1
ATOM 891 N N . ASP A 1 108 ? 9.107 -6.762 -14.208 1.00 93.62 108 ASP A N 1
ATOM 892 C CA . ASP A 1 108 ? 7.816 -6.179 -13.834 1.00 93.62 108 ASP A CA 1
ATOM 893 C C . ASP A 1 108 ? 7.547 -6.337 -12.329 1.00 93.62 108 ASP A C 1
ATOM 895 O O . ASP A 1 108 ? 8.266 -7.055 -11.631 1.00 93.62 108 ASP A O 1
ATOM 899 N N . PHE A 1 109 ? 6.505 -5.677 -11.826 1.00 96.38 109 PHE A N 1
ATOM 900 C CA . PHE A 1 109 ? 6.070 -5.853 -10.445 1.00 96.38 109 PHE A CA 1
ATOM 901 C C . PHE A 1 109 ? 5.577 -7.286 -10.213 1.00 96.38 109 PHE A C 1
ATOM 903 O O . PHE A 1 109 ? 4.724 -7.800 -10.943 1.00 96.38 109 PHE A O 1
ATOM 910 N N . ASN A 1 110 ? 6.068 -7.925 -9.155 1.00 95.50 110 ASN A N 1
ATOM 911 C CA . ASN A 1 110 ? 5.730 -9.310 -8.852 1.00 95.50 110 ASN A CA 1
ATOM 912 C C . ASN A 1 110 ? 4.363 -9.405 -8.197 1.00 95.50 110 ASN A C 1
ATOM 914 O O . ASN A 1 110 ? 4.165 -8.851 -7.120 1.00 95.50 110 ASN A O 1
ATOM 918 N N . LYS A 1 111 ? 3.445 -10.183 -8.773 1.00 97.44 111 LYS A N 1
ATOM 919 C CA . LYS A 1 111 ? 2.224 -10.568 -8.061 1.00 97.44 111 LYS A CA 1
ATOM 920 C C . LYS A 1 111 ? 2.576 -11.565 -6.953 1.00 97.44 111 LYS A C 1
ATOM 922 O O . LYS A 1 111 ? 3.042 -12.663 -7.246 1.00 97.44 111 LYS A O 1
ATOM 927 N N . VAL A 1 112 ? 2.342 -11.185 -5.700 1.00 97.56 112 VAL A N 1
ATOM 928 C CA . VAL A 1 112 ? 2.659 -11.996 -4.507 1.00 97.56 112 VAL A CA 1
ATOM 929 C C . VAL A 1 112 ? 1.426 -12.627 -3.865 1.00 97.56 112 VAL A C 1
ATOM 931 O O . VAL A 1 112 ? 1.561 -13.552 -3.071 1.00 97.56 112 VAL A O 1
ATOM 934 N N . SER A 1 113 ? 0.228 -12.154 -4.213 1.00 98.19 113 SER A N 1
ATOM 935 C CA . SER A 1 113 ? -1.038 -12.748 -3.786 1.00 98.19 113 SER A CA 1
ATOM 936 C C . SER A 1 113 ? -2.136 -12.482 -4.811 1.00 98.19 113 SER A C 1
ATOM 938 O O . SER A 1 113 ? -2.172 -11.409 -5.417 1.00 98.19 113 SER A O 1
ATOM 940 N N . ASP A 1 114 ? -3.047 -13.441 -4.979 1.00 98.06 114 ASP A N 1
ATOM 941 C CA . ASP A 1 114 ? -4.238 -13.281 -5.820 1.00 98.06 114 ASP A CA 1
ATOM 942 C C . ASP A 1 114 ? -5.312 -12.410 -5.155 1.00 98.06 114 ASP A C 1
ATOM 944 O O . ASP A 1 114 ? -6.109 -11.803 -5.863 1.00 98.06 114 ASP A O 1
ATOM 948 N N . THR A 1 115 ? -5.316 -12.316 -3.820 1.00 98.25 115 THR A N 1
ATOM 949 C CA . THR A 1 115 ? -6.256 -11.474 -3.067 1.00 98.25 115 THR A CA 1
ATOM 950 C C . THR A 1 115 ? -5.566 -1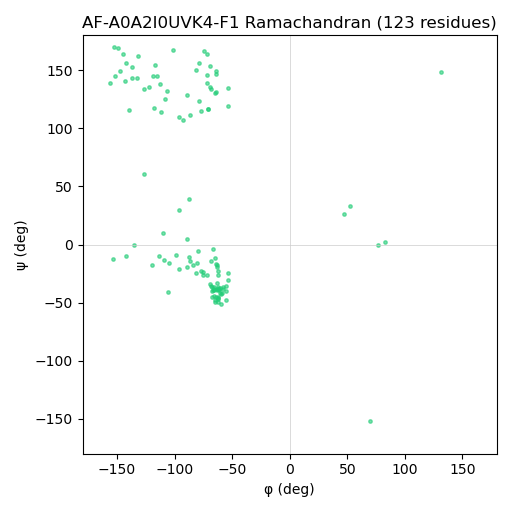0.718 -1.933 1.00 98.25 115 THR A C 1
ATOM 952 O O . THR A 1 115 ? -4.553 -11.160 -1.370 1.00 98.25 115 THR A O 1
ATOM 955 N N . LEU A 1 116 ? -6.124 -9.565 -1.565 1.00 98.25 116 LEU A N 1
ATOM 956 C CA . LEU A 1 116 ? -5.632 -8.768 -0.447 1.00 98.25 116 LEU A CA 1
ATOM 957 C C . LEU A 1 116 ? -5.815 -9.495 0.887 1.00 98.25 116 LEU A C 1
ATOM 959 O O . LEU A 1 116 ? -4.932 -9.426 1.742 1.00 98.25 116 LEU A O 1
ATOM 963 N N . SER A 1 117 ? -6.935 -10.192 1.082 1.00 97.62 117 SER A N 1
ATOM 964 C CA . SER A 1 117 ? -7.162 -10.958 2.308 1.00 97.62 117 SER A CA 1
ATOM 965 C C . SER A 1 117 ? -6.124 -12.068 2.487 1.00 97.62 117 SER A C 1
ATOM 967 O O . SER A 1 117 ? -5.537 -12.152 3.566 1.00 97.62 117 SER A O 1
ATOM 969 N N . ASP A 1 118 ? -5.817 -12.844 1.443 1.00 97.88 118 ASP A N 1
ATOM 970 C CA . ASP A 1 118 ? -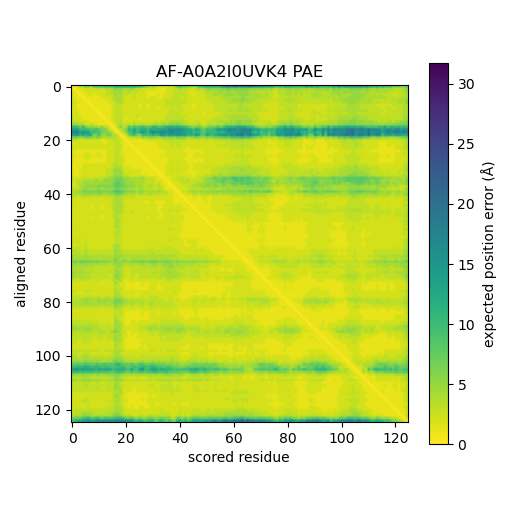4.790 -13.894 1.505 1.00 97.88 118 ASP A CA 1
ATOM 971 C C . ASP A 1 118 ? -3.413 -13.318 1.852 1.00 97.88 118 ASP A C 1
ATOM 973 O O . ASP A 1 118 ? -2.719 -13.854 2.720 1.00 97.88 118 ASP A O 1
ATOM 977 N N . PHE A 1 119 ? -3.046 -12.176 1.258 1.00 97.88 119 PHE A N 1
ATOM 978 C CA . PHE A 1 119 ? -1.808 -11.478 1.603 1.00 97.88 119 PHE A CA 1
ATOM 979 C C . PHE A 1 119 ? -1.788 -11.088 3.084 1.00 97.88 119 PHE A C 1
ATOM 981 O O . PHE A 1 119 ? -0.847 -11.423 3.803 1.00 97.88 119 PHE A O 1
ATOM 988 N N . LEU A 1 120 ? -2.840 -10.425 3.571 1.00 95.94 120 LEU A N 1
ATOM 989 C CA . LEU A 1 120 ? -2.922 -9.987 4.963 1.00 95.94 120 LEU A CA 1
ATOM 990 C C . LEU A 1 120 ? -2.912 -11.165 5.942 1.00 95.94 120 LEU A C 1
ATOM 992 O O . LEU A 1 120 ? -2.308 -11.045 7.004 1.00 95.94 120 LEU A O 1
ATOM 996 N N . PHE A 1 121 ? -3.538 -12.296 5.604 1.00 94.25 121 PHE A N 1
ATOM 997 C CA . PHE A 1 121 ? -3.468 -13.515 6.413 1.00 94.25 121 PHE A CA 1
ATOM 998 C C . PHE A 1 121 ? -2.069 -14.127 6.417 1.00 94.25 121 PHE A C 1
ATOM 1000 O O . PHE A 1 121 ? -1.632 -14.607 7.463 1.00 94.25 121 PHE A O 1
ATOM 1007 N N . SER A 1 122 ? -1.352 -14.077 5.292 1.00 94.38 122 SER A N 1
ATOM 1008 C CA . SER A 1 122 ? 0.013 -14.603 5.206 1.00 94.38 122 SER A CA 1
ATOM 1009 C C . SER A 1 122 ? 0.993 -13.878 6.132 1.00 94.38 122 SER A C 1
ATOM 1011 O O . SER A 1 122 ? 1.928 -14.505 6.607 1.00 94.38 122 SER A O 1
ATOM 1013 N N . LEU A 1 123 ? 0.732 -12.612 6.486 1.00 90.06 123 LEU A N 1
ATOM 1014 C CA . LEU A 1 123 ? 1.556 -11.849 7.435 1.00 90.06 123 LEU A CA 1
ATOM 1015 C C . LEU A 1 123 ? 1.557 -12.432 8.862 1.00 90.06 123 LEU A C 1
ATOM 1017 O O . LEU A 1 123 ? 2.393 -12.039 9.672 1.00 90.06 123 LEU A O 1
ATOM 1021 N N . TYR A 1 124 ? 0.604 -13.309 9.196 1.00 80.56 124 TYR A N 1
ATOM 1022 C CA . TYR A 1 124 ? 0.464 -13.911 10.528 1.00 80.56 124 TYR A CA 1
ATOM 1023 C C . TYR A 1 124 ? 1.053 -15.325 10.645 1.00 80.56 124 TYR A C 1
ATOM 1025 O O . TYR A 1 124 ? 1.090 -15.851 11.760 1.00 80.56 124 TYR A O 1
ATOM 1033 N N . ASN A 1 125 ? 1.452 -15.944 9.530 1.00 59.88 125 ASN A N 1
ATOM 1034 C CA . ASN A 1 125 ? 1.957 -17.320 9.476 1.00 59.88 125 ASN A CA 1
ATOM 1035 C C . ASN A 1 125 ? 3.482 -17.348 9.368 1.00 59.88 125 ASN A C 1
ATOM 1037 O O . ASN A 1 125 ? 4.072 -18.285 9.950 1.00 59.88 125 ASN A O 1
#

pLDDT: mean 94.03, std 6.19, range [59.88, 98.69]

Sequence (125 aa):
MKPCSKDDILKLVKFSPTRTLPKTYLDFMNKAGNGIEFLGGTDYSMKYIFDLKEWAIELLEENNYTKKLTDNQFIFMMHQGYMFWFFDLNDGDEPAVYCYDESVELDDFNKVSDTLSDFLFSLYN

Foldseek 3Di:
DDADDPVLLVVVQVLLLDAGAAPLLSVCNRVAQQHDDLCPQKDQHSVCQNPQLVLVQVLCVVLVPPDDDDSQWRWRMDGNSFKTKTFGRVQHNWTFIWMDGSVDDDPDTHGPGRGPVVVVVVSVD

Mean predicted aligned error: 3.14 Å

Radius of gyration: 13.75 Å; Cα contacts (8 Å, |Δi|>4): 198; chains: 1; bounding box: 30×28×33 Å

Secondary structure (DSSP, 8-state):
--PPPHHHHHHHHHHSSSSPPPHHHHHHHHHHTT--TTSTTEE-STTTTTTHHHHHHHHHHHTT-S----TTEEEEEEETTTEEEEEETTSTTS--EEEEETTS--SSPEEEESSHHHHHHHTT-

InterPro domains:
  IPR018958 Knr4/Smi1-like domain [PF09346] (3-120)
  IPR037883 Knr4/Smi1-like domain superfamily [G3DSA:3.40.1580.10] (1-125)
  IPR037883 Knr4/Smi1-like domain superfamily [SSF160631] (2-124)

Solvent-accessible surface area (backbone atoms only — not comparable to full-atom values): 7054 Å² total; per-residue (Å²): 105,32,46,41,52,74,67,52,52,55,50,53,57,69,60,41,82,81,49,71,73,31,58,56,57,52,56,46,30,55,46,33,21,61,37,49,82,88,56,67,66,45,51,44,27,73,91,42,42,85,51,40,54,57,53,51,52,52,47,34,59,78,68,67,51,87,76,77,90,53,81,49,53,47,43,57,36,32,41,79,80,52,31,39,34,30,34,44,53,84,47,55,55,53,20,43,28,31,36,49,48,75,92,50,96,66,97,62,74,41,76,78,28,79,27,42,63,61,47,62,54,56,78,77,111